Protein AF-A0AA37EWC3-F1 (afdb_monomer)

Sequence (151 aa):
MSLLEAINAGLHVTAIILLAGALYSEAFLFRRGMNEDDVKKLLLADATHAFSTVLIFITGALRLFIFHSTSQTYLDNPFFALKMLLFFVVVLLSLYPSSTFYRWRRALKQGKPSMISYRQHSSVIWLIRLELGVLLLIPMLVTLARAGFGN

Mean predicted aligned error: 4.8 Å

Foldseek 3Di:
DDPVLVVLVVQLVVLLVLLLVLLVQLLVLLDAPDALVSLVSNVVSLVSNVVSLVSNVVSVVCVDPPVPPDDPLLVQFVLSVVLVVLSVVLVVLSVLLNVVSVVQSVCVVVVHRDCCDPVNSVSSSVSSVVSSVSSVCSVVSVVCSVVVPRD

Secondary structure (DSSP, 8-state):
--HHHHHHHHHHHHHHHHHHHHHHHHHHH--TT--HHHHHHHHHHHHHHHHHHHHHHHHHHHIIIIIS---GGGTT-HHHHHHHHHHHHHHHHHHHHHHHHHHHHHHHHTT------HHHHHHHHHHHHHHHHHHHHHHHHHHHHHTTTT-

pLDDT: mean 89.49, std 9.72, range [52.25, 98.56]

Solvent-accessible surface area (backbone atoms only — not comparable to full-atom values): 8122 Å² total; per-residue (Å²): 135,54,73,69,51,52,51,41,52,50,50,29,53,52,19,52,53,44,26,52,52,16,46,53,44,34,61,68,56,68,60,85,89,64,54,74,67,51,48,52,53,34,52,50,22,49,50,42,28,54,52,17,51,52,45,32,52,54,36,48,49,44,38,54,74,66,69,43,81,62,60,71,71,56,74,68,22,54,34,49,49,48,40,52,52,50,53,52,49,39,59,59,58,48,51,56,49,50,55,48,54,54,54,48,54,54,35,50,77,67,74,41,83,78,81,75,47,70,68,58,54,53,48,43,50,51,49,48,51,49,42,53,53,51,60,65,45,40,62,56,33,52,50,42,40,72,72,56,52,66,116

Radius of gyration: 18.09 Å; Cα contacts (8 Å, |Δi|>4): 126; chains: 1; bounding box: 46×23×50 Å

Structure (mmCIF, N/CA/C/O backbone):
data_AF-A0AA37EWC3-F1
#
_entry.id   AF-A0AA37EWC3-F1
#
loop_
_atom_site.group_PDB
_atom_site.id
_atom_site.type_symbol
_atom_site.label_atom_id
_atom_site.label_alt_id
_atom_site.label_comp_id
_atom_site.label_asym_id
_atom_site.label_entity_id
_atom_site.label_seq_id
_atom_site.pdbx_PDB_ins_code
_atom_site.Cartn_x
_atom_site.Cartn_y
_atom_site.Cartn_z
_atom_site.occupancy
_atom_site.B_iso_or_equiv
_atom_site.auth_seq_id
_atom_site.auth_comp_id
_atom_site.auth_asym_id
_atom_site.auth_atom_id
_atom_site.pdbx_PDB_model_num
ATOM 1 N N . MET A 1 1 ? 24.305 0.708 -13.595 1.00 80.12 1 MET A N 1
ATOM 2 C CA . MET A 1 1 ? 23.327 1.100 -12.564 1.00 80.12 1 MET A CA 1
ATOM 3 C C . MET A 1 1 ? 23.847 2.328 -11.836 1.00 80.12 1 MET A C 1
ATOM 5 O O . MET A 1 1 ? 24.970 2.279 -11.345 1.00 80.12 1 MET A O 1
ATOM 9 N N . SER A 1 2 ? 23.090 3.426 -11.820 1.00 92.69 2 SER A N 1
ATOM 10 C CA . SER A 1 2 ? 23.475 4.650 -11.086 1.00 92.69 2 SER A CA 1
ATOM 11 C C . SER A 1 2 ? 23.133 4.552 -9.588 1.00 92.69 2 SER A C 1
ATOM 13 O O . SER A 1 2 ? 22.326 3.710 -9.193 1.00 92.69 2 SER A O 1
ATOM 15 N N . LEU A 1 3 ? 23.699 5.426 -8.742 1.00 95.12 3 LEU A N 1
ATOM 16 C CA . LEU A 1 3 ? 23.350 5.484 -7.310 1.00 95.12 3 LEU A CA 1
ATOM 17 C C . LEU A 1 3 ? 21.846 5.739 -7.099 1.00 95.12 3 LEU A C 1
ATOM 19 O O . LEU A 1 3 ? 21.213 5.071 -6.285 1.00 95.12 3 LEU A O 1
ATOM 23 N N . LEU A 1 4 ? 21.265 6.669 -7.862 1.00 94.69 4 LEU A N 1
ATOM 24 C CA . LEU A 1 4 ? 19.837 7.001 -7.792 1.00 94.69 4 LEU A CA 1
ATOM 25 C C . LEU A 1 4 ? 18.950 5.816 -8.189 1.00 94.69 4 LEU A C 1
ATOM 27 O O . LEU A 1 4 ? 17.937 5.553 -7.544 1.00 94.69 4 LEU A O 1
ATOM 31 N N . GLU A 1 5 ? 19.359 5.072 -9.214 1.00 93.38 5 GLU A N 1
ATOM 32 C CA . GLU A 1 5 ? 18.667 3.861 -9.651 1.00 93.38 5 GLU A CA 1
ATOM 33 C C . GLU A 1 5 ? 18.703 2.772 -8.570 1.00 93.38 5 GLU A C 1
ATOM 35 O O . GLU A 1 5 ? 17.674 2.153 -8.295 1.00 93.38 5 GLU A O 1
ATOM 40 N N . ALA A 1 6 ? 19.850 2.582 -7.908 1.00 95.00 6 ALA A N 1
ATOM 41 C CA . ALA A 1 6 ? 19.999 1.629 -6.810 1.00 95.00 6 ALA A CA 1
ATOM 42 C C . ALA A 1 6 ? 19.134 2.007 -5.593 1.00 95.00 6 ALA A C 1
ATOM 44 O O . ALA A 1 6 ? 18.434 1.152 -5.046 1.00 95.00 6 ALA A O 1
ATOM 45 N N . ILE A 1 7 ? 19.121 3.290 -5.206 1.00 96.50 7 ILE A N 1
ATOM 46 C CA . ILE A 1 7 ? 18.282 3.806 -4.110 1.00 96.50 7 ILE A CA 1
ATOM 47 C C . ILE A 1 7 ? 16.801 3.606 -4.431 1.00 96.50 7 ILE A C 1
ATOM 49 O O . ILE A 1 7 ? 16.063 3.043 -3.622 1.00 96.50 7 ILE A O 1
ATOM 53 N N . ASN A 1 8 ? 16.361 4.013 -5.624 1.00 96.38 8 ASN A N 1
ATOM 54 C CA . ASN A 1 8 ? 14.985 3.809 -6.064 1.00 96.38 8 ASN A CA 1
ATOM 55 C C . ASN A 1 8 ? 14.621 2.319 -6.085 1.00 96.38 8 ASN A C 1
ATOM 57 O O . ASN A 1 8 ? 13.506 1.934 -5.723 1.00 96.38 8 ASN A O 1
ATOM 61 N N . ALA A 1 9 ? 15.572 1.466 -6.477 1.00 94.19 9 ALA A N 1
ATOM 62 C CA . ALA A 1 9 ? 15.339 0.042 -6.500 1.00 94.19 9 ALA A CA 1
ATOM 63 C C . ALA A 1 9 ? 15.115 -0.539 -5.097 1.00 94.19 9 ALA A C 1
ATOM 65 O O . ALA A 1 9 ? 14.152 -1.290 -4.906 1.00 94.19 9 ALA A O 1
ATOM 66 N N . GLY A 1 10 ? 15.953 -0.140 -4.137 1.00 96.94 10 GLY A N 1
ATOM 67 C CA . GLY A 1 10 ? 15.813 -0.491 -2.725 1.00 96.94 10 GLY A CA 1
ATOM 68 C C . GLY A 1 10 ? 14.503 0.019 -2.130 1.00 96.94 10 GLY A C 1
ATOM 69 O O . GLY A 1 10 ? 13.760 -0.766 -1.549 1.00 96.94 10 GLY A O 1
ATOM 70 N N . LEU A 1 11 ? 14.159 1.293 -2.353 1.00 97.69 11 LEU A N 1
ATOM 71 C CA . LEU A 1 11 ? 12.906 1.885 -1.868 1.00 97.69 11 LEU A CA 1
ATOM 72 C C . LEU A 1 11 ? 11.671 1.137 -2.373 1.00 97.69 11 LEU A C 1
ATOM 74 O O . LEU A 1 11 ? 10.763 0.879 -1.590 1.00 97.69 11 LEU A O 1
ATOM 78 N N . HIS A 1 12 ? 11.648 0.745 -3.648 1.00 96.44 12 HIS A N 1
ATOM 79 C CA . HIS A 1 12 ? 10.529 -0.012 -4.209 1.00 96.44 12 HIS A CA 1
ATOM 80 C C . HIS A 1 12 ? 10.342 -1.367 -3.508 1.00 96.44 12 HIS A C 1
ATOM 82 O O . HIS A 1 12 ? 9.225 -1.734 -3.158 1.00 96.44 12 HIS A O 1
ATOM 88 N N . VAL A 1 13 ? 11.434 -2.106 -3.272 1.00 96.12 13 VAL A N 1
ATOM 89 C CA . VAL A 1 13 ? 11.379 -3.409 -2.585 1.00 96.12 13 VAL A CA 1
ATOM 90 C C . VAL A 1 13 ? 10.976 -3.234 -1.122 1.00 96.12 13 VAL A C 1
ATOM 92 O O . VAL A 1 13 ? 10.097 -3.947 -0.643 1.00 96.12 13 VAL A O 1
ATOM 95 N N . THR A 1 14 ? 11.550 -2.249 -0.429 1.00 98.06 14 THR A N 1
ATOM 96 C CA . THR A 1 14 ? 11.167 -1.908 0.947 1.00 98.06 14 THR A CA 1
ATOM 97 C C . THR A 1 14 ? 9.686 -1.552 1.037 1.00 98.06 14 THR A C 1
ATOM 99 O O . THR A 1 14 ? 9.005 -2.020 1.943 1.00 98.06 14 THR A O 1
ATOM 102 N N . ALA A 1 15 ? 9.157 -0.789 0.077 1.00 98.06 15 ALA A N 1
ATOM 103 C CA . ALA A 1 15 ? 7.744 -0.433 0.028 1.00 98.06 15 ALA A CA 1
ATOM 104 C C . ALA A 1 15 ? 6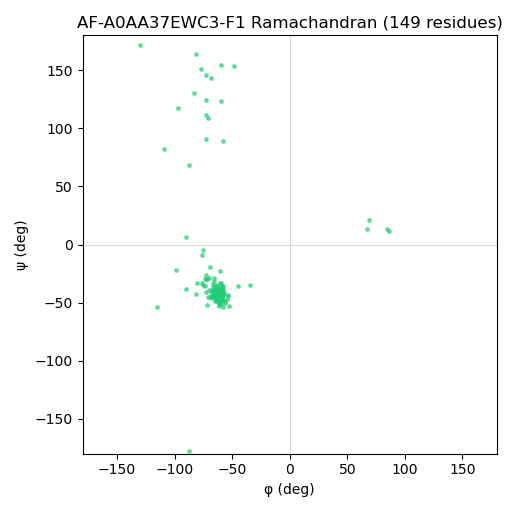.839 -1.662 -0.157 1.00 98.06 15 ALA A C 1
ATOM 106 O O . ALA A 1 15 ? 5.813 -1.761 0.504 1.00 98.06 15 ALA A O 1
ATOM 107 N N . ILE A 1 16 ? 7.233 -2.635 -0.985 1.00 96.62 16 ILE A N 1
ATOM 108 C CA . ILE A 1 16 ? 6.500 -3.906 -1.134 1.00 96.62 16 ILE A CA 1
ATOM 109 C C . ILE A 1 16 ? 6.482 -4.693 0.185 1.00 96.62 16 ILE A C 1
ATOM 111 O O . ILE A 1 16 ? 5.437 -5.209 0.579 1.00 96.62 16 ILE A O 1
ATOM 115 N N . ILE A 1 17 ? 7.617 -4.766 0.888 1.00 97.62 17 ILE A N 1
ATOM 116 C CA . ILE A 1 17 ? 7.714 -5.459 2.183 1.00 97.62 17 ILE A CA 1
ATOM 117 C C . ILE A 1 17 ? 6.854 -4.753 3.240 1.00 97.62 17 ILE A C 1
ATOM 119 O O . ILE A 1 17 ? 6.119 -5.415 3.974 1.00 97.62 17 ILE A O 1
ATOM 123 N N . LEU A 1 18 ? 6.908 -3.418 3.294 1.00 98.00 18 LEU A N 1
ATOM 124 C CA . LEU A 1 18 ? 6.075 -2.612 4.189 1.00 98.00 18 LEU A CA 1
ATOM 125 C C . LEU A 1 18 ? 4.585 -2.802 3.892 1.00 98.00 18 LEU A C 1
ATOM 127 O O . LEU A 1 18 ? 3.808 -2.982 4.826 1.00 98.00 18 LEU A O 1
ATOM 131 N N . LEU A 1 19 ? 4.199 -2.833 2.612 1.00 97.88 19 LEU A N 1
ATOM 132 C CA . LEU A 1 19 ? 2.823 -3.086 2.191 1.00 97.88 19 LEU A CA 1
ATOM 133 C C . LEU A 1 19 ? 2.336 -4.456 2.674 1.00 97.88 19 LEU A C 1
ATOM 135 O O . LEU A 1 19 ? 1.277 -4.551 3.290 1.00 97.88 19 LEU A O 1
ATOM 139 N N . ALA A 1 20 ? 3.128 -5.508 2.450 1.00 96.94 20 ALA A N 1
ATOM 140 C CA . ALA A 1 20 ? 2.797 -6.852 2.913 1.00 96.94 20 ALA A CA 1
ATOM 141 C C . ALA A 1 20 ? 2.655 -6.898 4.444 1.00 96.94 20 ALA A C 1
ATOM 143 O O . ALA A 1 20 ? 1.669 -7.427 4.958 1.00 96.94 20 ALA A O 1
ATOM 144 N N . GLY A 1 21 ? 3.602 -6.306 5.179 1.00 97.75 21 GLY A N 1
ATOM 145 C CA . GLY A 1 21 ? 3.553 -6.228 6.641 1.00 97.75 21 GLY A CA 1
ATOM 146 C C . GLY A 1 21 ? 2.328 -5.469 7.162 1.00 97.75 21 GLY A C 1
ATOM 147 O O . GLY A 1 21 ? 1.716 -5.894 8.145 1.00 97.75 21 GLY A O 1
ATOM 148 N N . ALA A 1 22 ? 1.933 -4.389 6.485 1.00 98.06 22 ALA A N 1
ATOM 149 C CA . ALA A 1 22 ? 0.733 -3.626 6.808 1.00 98.06 22 ALA A CA 1
ATOM 150 C C . ALA A 1 22 ? -0.542 -4.456 6.596 1.00 98.06 22 ALA A C 1
ATOM 152 O O . ALA A 1 22 ? -1.329 -4.583 7.531 1.00 98.06 22 ALA A O 1
ATOM 153 N N . LEU A 1 23 ? -0.689 -5.123 5.444 1.00 97.12 23 LEU A N 1
ATOM 154 C CA . LEU A 1 23 ? -1.833 -6.003 5.157 1.00 97.12 23 LEU A CA 1
ATOM 155 C C . LEU A 1 23 ? -1.961 -7.145 6.173 1.00 97.12 23 LEU A C 1
ATOM 157 O O . LEU A 1 23 ? -3.049 -7.422 6.681 1.00 97.12 23 LEU A O 1
ATOM 161 N N . TYR A 1 24 ? -0.848 -7.799 6.522 1.00 96.69 24 TYR A N 1
ATOM 162 C CA . TYR A 1 24 ? -0.854 -8.824 7.570 1.00 96.69 24 TYR A CA 1
ATOM 163 C C . TYR A 1 24 ? -1.250 -8.248 8.933 1.00 96.69 24 TYR A C 1
ATOM 165 O O . TYR A 1 24 ? -2.015 -8.876 9.671 1.00 96.69 24 TYR A O 1
ATOM 173 N N . SER A 1 25 ? -0.764 -7.049 9.260 1.00 97.19 25 SER A N 1
ATOM 174 C CA . SER A 1 25 ? -1.119 -6.358 10.501 1.00 97.19 25 SER A CA 1
ATOM 175 C C . SER A 1 25 ? -2.606 -6.015 10.541 1.00 97.19 25 SER A C 1
ATOM 177 O O . SER A 1 25 ? -3.246 -6.250 11.561 1.00 97.19 25 SER A O 1
ATOM 179 N N . GLU A 1 26 ? -3.191 -5.533 9.445 1.00 96.75 26 GLU A N 1
ATOM 180 C CA . GLU A 1 26 ? -4.630 -5.274 9.343 1.00 96.75 26 GLU A CA 1
ATOM 181 C C . GLU A 1 26 ? -5.452 -6.552 9.513 1.00 96.75 26 GLU A C 1
ATOM 183 O O . GLU A 1 26 ? -6.382 -6.574 10.322 1.00 96.75 26 GLU A O 1
ATOM 188 N N . ALA A 1 27 ? -5.079 -7.636 8.826 1.00 94.75 27 ALA A N 1
ATOM 189 C CA . ALA A 1 27 ? -5.760 -8.927 8.937 1.00 94.75 27 ALA A CA 1
ATOM 190 C C . ALA A 1 27 ? -5.748 -9.477 10.373 1.00 94.75 27 ALA A C 1
ATOM 192 O O . ALA A 1 27 ? -6.719 -10.100 10.807 1.00 94.75 27 ALA A O 1
ATOM 193 N N . PHE A 1 28 ? -4.655 -9.253 11.108 1.00 93.88 28 PHE A N 1
ATOM 194 C CA . PHE A 1 28 ? -4.497 -9.710 12.488 1.00 93.88 28 PHE A CA 1
ATOM 195 C C . PHE A 1 28 ? -5.186 -8.789 13.504 1.00 93.88 28 PHE A C 1
ATOM 197 O O . PHE A 1 28 ? -5.824 -9.250 14.456 1.00 93.88 28 PHE A O 1
ATOM 204 N N . LEU A 1 29 ? -5.060 -7.474 13.324 1.00 93.56 29 LEU A N 1
ATOM 205 C CA . LEU A 1 29 ? -5.602 -6.482 14.248 1.00 93.56 29 LEU A CA 1
ATOM 206 C C . LEU A 1 29 ? -7.116 -6.349 14.109 1.00 93.56 29 LEU A C 1
ATOM 208 O O . LEU A 1 29 ? -7.788 -6.160 15.122 1.00 93.56 29 LEU A O 1
ATOM 212 N N . PHE A 1 30 ? -7.662 -6.479 12.897 1.00 92.44 30 PHE A N 1
ATOM 213 C CA . PHE A 1 30 ? -9.085 -6.295 12.638 1.00 92.44 30 PHE A CA 1
ATOM 214 C C . PHE A 1 30 ? -9.934 -7.453 13.186 1.00 92.44 30 PHE A C 1
ATOM 216 O O . PHE A 1 30 ? -10.247 -8.442 12.516 1.00 92.44 30 PHE A O 1
ATOM 223 N N . ARG A 1 31 ? -10.374 -7.298 14.435 1.00 87.75 31 ARG A N 1
ATOM 224 C CA . ARG A 1 31 ? -11.221 -8.259 15.152 1.00 87.75 31 ARG A CA 1
ATOM 225 C C . ARG A 1 31 ? -12.439 -7.593 15.786 1.00 87.75 31 ARG A C 1
ATOM 227 O O . ARG A 1 31 ? -12.597 -6.378 15.790 1.00 87.75 31 ARG A O 1
ATOM 234 N N . ARG A 1 32 ? -13.351 -8.400 16.317 1.00 81.69 32 ARG A N 1
ATOM 235 C CA . ARG A 1 32 ? -14.487 -7.889 17.097 1.00 81.69 32 ARG A CA 1
ATOM 236 C C . ARG A 1 32 ? -14.033 -7.503 18.502 1.00 81.69 32 ARG A C 1
ATOM 238 O O . ARG A 1 32 ? -13.111 -8.111 19.032 1.00 81.69 32 ARG A O 1
ATOM 245 N N . GLY A 1 33 ? -14.711 -6.524 19.100 1.00 82.06 33 GLY A N 1
ATOM 246 C CA . GLY A 1 33 ? -14.475 -6.127 20.491 1.00 82.06 33 GLY A CA 1
ATOM 247 C C . GLY A 1 33 ? -13.126 -5.453 20.747 1.00 82.06 33 GLY A C 1
ATOM 248 O O . GLY A 1 33 ? -12.664 -5.469 21.881 1.00 82.06 33 GLY A O 1
ATOM 249 N N . MET A 1 34 ? -12.478 -4.891 19.720 1.00 85.88 34 MET A N 1
ATOM 250 C CA . MET A 1 34 ? -11.222 -4.173 19.935 1.00 85.88 34 MET A CA 1
ATOM 251 C C . MET A 1 34 ? -11.453 -2.827 20.636 1.00 85.88 34 MET A C 1
ATOM 253 O O . MET A 1 34 ? -12.486 -2.173 20.458 1.00 85.88 34 MET A O 1
ATOM 257 N N . ASN A 1 35 ? -10.486 -2.454 21.469 1.00 86.81 35 ASN A N 1
ATOM 258 C CA . ASN A 1 35 ? -10.511 -1.227 22.261 1.00 86.81 35 ASN A CA 1
ATOM 259 C C . ASN A 1 35 ? -9.920 -0.042 21.473 1.00 86.81 35 ASN A C 1
ATOM 261 O O . ASN A 1 35 ? -9.544 -0.172 20.309 1.00 86.81 35 ASN A O 1
ATOM 265 N N . GLU A 1 36 ? -9.829 1.137 22.092 1.00 86.81 36 GLU A N 1
ATOM 266 C CA . GLU A 1 36 ? -9.297 2.326 21.415 1.00 86.81 36 GLU A CA 1
ATOM 267 C C . GLU A 1 36 ? -7.843 2.153 20.938 1.00 86.81 36 GLU A C 1
ATOM 26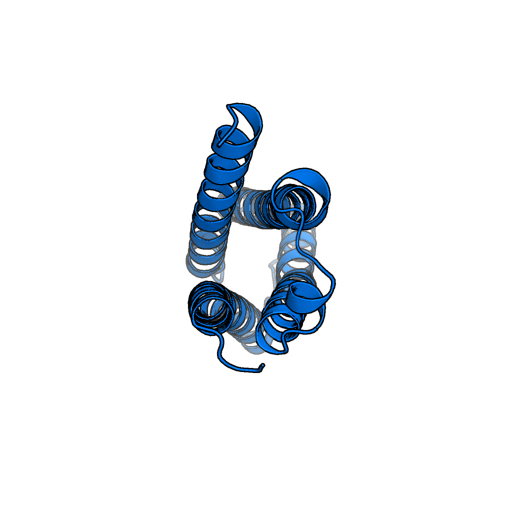9 O O . GLU A 1 36 ? -7.479 2.629 19.861 1.00 86.81 36 GLU A O 1
ATOM 274 N N . ASP A 1 37 ? -7.012 1.448 21.703 1.00 90.81 37 ASP A N 1
ATOM 275 C CA . ASP A 1 37 ? -5.601 1.254 21.368 1.00 90.81 37 ASP A CA 1
ATOM 276 C C . ASP A 1 37 ? -5.407 0.263 20.220 1.00 90.81 37 ASP A C 1
ATOM 278 O O . ASP A 1 37 ? -4.554 0.474 19.354 1.00 90.81 37 ASP A O 1
ATOM 282 N N . ASP A 1 38 ? -6.242 -0.771 20.147 1.00 91.00 38 ASP A N 1
ATOM 283 C CA . ASP A 1 38 ? -6.314 -1.668 18.997 1.00 91.00 38 ASP A CA 1
ATOM 284 C C . ASP A 1 38 ? -6.685 -0.902 17.715 1.00 91.00 38 ASP A C 1
ATOM 286 O O . ASP A 1 38 ? -6.079 -1.119 16.666 1.00 91.00 38 ASP A O 1
ATOM 290 N N . VAL A 1 39 ? -7.621 0.053 17.799 1.00 91.12 39 VAL A N 1
ATOM 291 C CA . VAL A 1 39 ? -8.014 0.904 16.657 1.00 91.12 39 VAL A CA 1
ATOM 292 C C . VAL A 1 39 ? -6.860 1.780 16.201 1.00 91.12 39 VAL A C 1
ATOM 294 O O . VAL A 1 39 ? -6.648 1.942 15.002 1.00 91.12 39 VAL A O 1
ATOM 297 N N . LYS A 1 40 ? -6.115 2.372 17.143 1.00 92.75 40 LYS A N 1
ATOM 298 C CA . LYS A 1 40 ? -4.947 3.203 16.818 1.00 92.75 40 LYS A CA 1
ATOM 299 C C . LYS A 1 40 ? -3.901 2.386 16.063 1.00 92.75 40 LYS A C 1
ATOM 301 O O . LYS A 1 40 ? -3.397 2.858 15.048 1.00 92.75 40 LYS A O 1
ATOM 306 N N . LYS A 1 41 ? -3.626 1.157 16.514 1.00 95.94 41 LYS A N 1
ATOM 307 C CA . LYS A 1 41 ? -2.708 0.231 15.831 1.00 95.94 41 LYS A CA 1
ATOM 308 C C . LYS A 1 41 ? -3.220 -0.152 14.444 1.00 95.94 41 LYS A C 1
ATOM 310 O O . LYS A 1 41 ? -2.448 -0.133 13.493 1.00 95.94 41 LYS A O 1
ATOM 315 N N . LEU A 1 42 ? -4.516 -0.438 14.318 1.00 96.06 42 LEU A N 1
ATOM 316 C CA . LEU A 1 42 ? -5.138 -0.769 13.036 1.00 96.06 42 LEU A CA 1
ATOM 317 C C . LEU A 1 42 ? -5.044 0.393 12.036 1.00 96.06 42 LEU A C 1
ATOM 319 O O . LEU A 1 42 ? -4.686 0.180 10.887 1.00 96.06 42 LEU A O 1
ATOM 323 N N . LEU A 1 43 ? -5.300 1.627 12.475 1.00 96.19 43 LEU A N 1
ATOM 324 C CA . LEU A 1 43 ? -5.172 2.814 11.622 1.00 96.19 43 LEU A CA 1
ATOM 325 C C . LEU A 1 43 ? -3.720 3.146 11.273 1.00 96.19 43 LEU A C 1
ATOM 327 O O . LEU A 1 43 ? -3.465 3.729 10.226 1.00 96.19 43 LEU A O 1
ATOM 331 N N . LEU A 1 44 ? -2.767 2.803 12.141 1.00 97.88 44 LEU A N 1
ATOM 332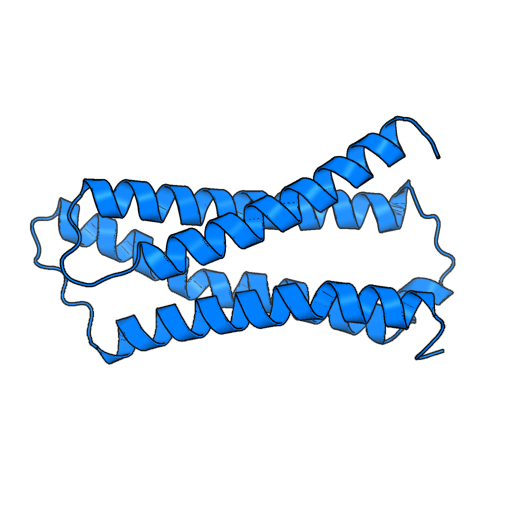 C CA . LEU A 1 44 ? -1.348 2.920 11.815 1.00 97.88 44 LEU A CA 1
ATOM 333 C C . LEU A 1 44 ? -0.948 1.908 10.733 1.00 97.88 44 LEU A C 1
ATOM 335 O O . LEU A 1 44 ? -0.197 2.264 9.825 1.00 97.88 44 LEU A O 1
ATOM 339 N N . ALA A 1 45 ? -1.465 0.677 10.809 1.00 98.00 45 ALA A N 1
ATOM 340 C CA . ALA A 1 45 ? -1.283 -0.319 9.758 1.00 98.00 45 ALA A CA 1
ATOM 341 C C . ALA A 1 45 ? -1.892 0.173 8.431 1.00 98.00 45 ALA A C 1
ATOM 343 O O . ALA A 1 45 ? -1.165 0.243 7.447 1.00 98.00 45 ALA A O 1
ATOM 344 N N . ASP A 1 46 ? -3.133 0.667 8.449 1.00 97.81 46 ASP A N 1
ATOM 345 C CA . ASP A 1 46 ? -3.828 1.251 7.284 1.00 97.81 46 ASP A CA 1
ATOM 346 C C . ASP A 1 46 ? -3.075 2.447 6.670 1.00 97.81 46 ASP A C 1
ATOM 348 O O . ASP A 1 46 ? -2.888 2.542 5.455 1.00 97.81 46 ASP A O 1
ATOM 352 N N . ALA A 1 47 ? -2.536 3.338 7.506 1.00 98.12 47 ALA A N 1
ATOM 353 C CA . ALA A 1 47 ? -1.697 4.440 7.040 1.00 98.12 47 ALA A CA 1
ATOM 354 C C . ALA A 1 47 ? -0.383 3.942 6.414 1.00 98.12 47 ALA A C 1
ATOM 356 O O . ALA A 1 47 ? 0.068 4.487 5.404 1.00 98.12 47 ALA A O 1
ATOM 357 N N . THR A 1 48 ? 0.221 2.895 6.983 1.00 98.50 48 THR A N 1
ATOM 358 C CA . THR A 1 48 ? 1.437 2.269 6.441 1.00 98.50 48 THR A CA 1
ATOM 359 C C . THR A 1 48 ? 1.148 1.581 5.109 1.00 98.50 48 THR A C 1
ATOM 361 O O . THR A 1 48 ? 1.947 1.709 4.180 1.00 98.50 48 THR A O 1
ATOM 364 N N . HIS A 1 49 ? -0.004 0.920 4.977 1.00 98.00 49 HIS A N 1
ATOM 365 C CA . HIS A 1 49 ? -0.492 0.339 3.729 1.00 98.00 49 HIS A CA 1
ATOM 366 C C . HIS A 1 49 ? -0.626 1.413 2.640 1.00 98.00 49 HIS A C 1
ATOM 368 O O . HIS A 1 49 ? -0.015 1.304 1.570 1.00 98.00 49 HIS A O 1
ATOM 374 N N . ALA A 1 50 ? -1.354 2.497 2.928 1.00 97.88 50 ALA A N 1
ATOM 375 C CA . ALA A 1 50 ? -1.564 3.597 1.989 1.00 97.88 50 ALA A CA 1
ATOM 376 C C . ALA A 1 50 ? -0.240 4.264 1.576 1.00 97.88 50 ALA A C 1
ATOM 378 O O . ALA A 1 50 ? 0.018 4.462 0.387 1.00 97.88 50 ALA A O 1
ATOM 379 N N . PHE A 1 51 ? 0.635 4.551 2.544 1.00 98.56 51 PHE A N 1
ATOM 380 C CA . PHE A 1 51 ? 1.959 5.118 2.287 1.00 98.56 51 PHE A CA 1
ATOM 381 C C . PHE A 1 51 ? 2.813 4.206 1.398 1.00 98.56 51 PHE A C 1
ATOM 383 O O . PHE A 1 51 ? 3.393 4.661 0.411 1.00 98.56 51 PHE A O 1
ATOM 390 N N . SER A 1 52 ? 2.851 2.911 1.711 1.00 98.31 52 SER A N 1
ATOM 391 C CA . SER A 1 52 ? 3.619 1.922 0.950 1.00 98.31 52 SER A CA 1
ATOM 392 C C . SER A 1 52 ? 3.110 1.802 -0.482 1.00 98.31 52 SER A C 1
ATOM 394 O O . SER A 1 52 ? 3.904 1.779 -1.418 1.00 98.31 52 SER A O 1
ATOM 396 N N . THR A 1 53 ? 1.791 1.815 -0.668 1.00 97.94 53 THR A N 1
ATOM 397 C CA . THR A 1 53 ? 1.147 1.787 -1.986 1.00 97.94 53 THR A CA 1
ATOM 398 C C . THR A 1 53 ? 1.560 2.986 -2.842 1.00 97.94 53 THR A C 1
ATOM 400 O O . THR A 1 53 ? 1.974 2.820 -3.992 1.00 97.94 53 THR A O 1
ATOM 403 N N . VAL A 1 54 ? 1.532 4.196 -2.275 1.00 98.31 54 VAL A N 1
ATOM 404 C CA . VAL A 1 54 ? 1.997 5.414 -2.964 1.00 98.31 54 VAL A CA 1
ATOM 405 C C . VAL A 1 54 ? 3.485 5.319 -3.304 1.00 98.31 54 VAL A C 1
ATOM 407 O O . VAL A 1 54 ? 3.888 5.646 -4.422 1.00 98.31 54 VAL A O 1
ATOM 410 N N . LEU A 1 55 ? 4.307 4.826 -2.376 1.00 98.25 55 LEU A N 1
ATOM 411 C CA . LEU A 1 55 ? 5.743 4.683 -2.593 1.00 98.25 55 LEU A CA 1
ATOM 412 C C . LEU A 1 55 ? 6.056 3.671 -3.709 1.00 98.25 55 LEU A C 1
ATOM 414 O O . LEU A 1 55 ? 6.914 3.947 -4.550 1.00 98.25 55 LEU A O 1
ATOM 418 N N . ILE A 1 56 ? 5.333 2.547 -3.778 1.00 97.62 56 ILE A N 1
ATOM 419 C CA . ILE A 1 56 ? 5.427 1.563 -4.874 1.00 97.62 56 ILE A CA 1
ATOM 420 C C . ILE A 1 56 ? 5.080 2.218 -6.210 1.00 97.62 56 ILE A C 1
ATOM 422 O O . ILE A 1 56 ? 5.828 2.047 -7.175 1.00 97.62 56 ILE A O 1
ATOM 426 N N . PHE A 1 57 ? 3.990 2.990 -6.267 1.00 96.88 57 PHE A N 1
ATOM 427 C CA . PHE A 1 57 ? 3.563 3.670 -7.489 1.00 96.88 57 PHE A CA 1
ATOM 428 C C . PHE A 1 57 ? 4.622 4.659 -7.989 1.00 96.88 57 PHE A C 1
ATOM 430 O O . PHE A 1 57 ? 5.048 4.572 -9.140 1.00 96.88 57 PHE A O 1
ATOM 437 N N . ILE A 1 58 ? 5.104 5.547 -7.113 1.00 97.62 58 ILE A N 1
ATOM 438 C CA . ILE A 1 58 ? 6.110 6.561 -7.465 1.00 97.62 58 ILE A CA 1
ATOM 439 C C . ILE A 1 58 ? 7.407 5.889 -7.918 1.00 97.62 58 ILE A C 1
ATOM 441 O O . ILE A 1 58 ? 7.904 6.165 -9.008 1.00 97.62 58 ILE A O 1
ATOM 445 N N . THR A 1 59 ? 7.949 4.972 -7.117 1.00 96.69 59 THR A N 1
ATOM 446 C CA . THR A 1 59 ? 9.217 4.301 -7.449 1.00 96.69 59 THR A CA 1
ATOM 447 C C . THR A 1 59 ? 9.096 3.414 -8.692 1.00 96.69 59 THR A C 1
ATOM 449 O O . THR A 1 59 ? 10.051 3.298 -9.463 1.00 96.69 59 THR A O 1
ATOM 452 N N . GLY A 1 60 ? 7.921 2.825 -8.939 1.00 92.81 60 GLY A N 1
ATOM 453 C CA . GLY A 1 60 ? 7.598 2.090 -10.163 1.00 92.81 60 GLY A CA 1
ATOM 454 C C . GLY A 1 60 ? 7.550 2.992 -11.399 1.00 92.8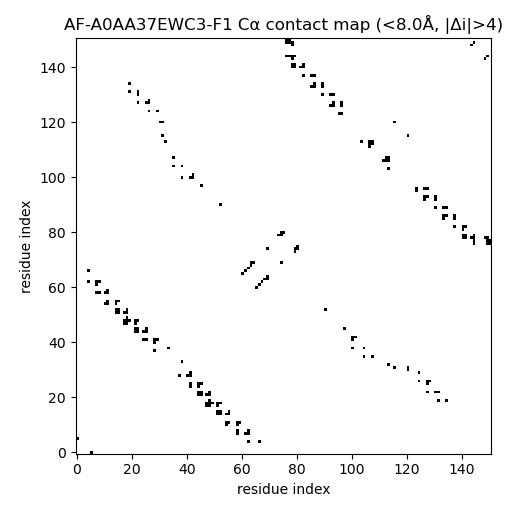1 60 GLY A C 1
ATOM 455 O O . GLY A 1 60 ? 8.152 2.657 -12.418 1.00 92.81 60 GLY A O 1
ATOM 456 N N . ALA A 1 61 ? 6.921 4.164 -11.294 1.00 92.31 61 ALA A N 1
ATOM 457 C CA . ALA A 1 61 ? 6.898 5.164 -12.360 1.00 92.31 61 ALA A CA 1
ATOM 458 C C . ALA A 1 61 ? 8.309 5.688 -12.674 1.00 92.31 61 ALA A C 1
ATOM 460 O O . ALA A 1 61 ? 8.691 5.763 -13.840 1.00 92.31 61 ALA A O 1
ATOM 461 N N . LEU A 1 62 ? 9.129 5.960 -11.652 1.00 93.00 62 LEU A N 1
ATOM 462 C CA . LEU A 1 62 ? 10.532 6.348 -11.842 1.00 93.00 62 LEU A CA 1
ATOM 463 C C . LEU A 1 62 ? 11.334 5.255 -12.562 1.00 93.00 62 LEU A C 1
ATOM 465 O O . LEU A 1 62 ? 12.147 5.558 -13.437 1.00 93.00 62 LEU A O 1
ATOM 469 N N . ARG A 1 63 ? 11.098 3.972 -12.240 1.00 88.69 63 ARG A N 1
ATOM 470 C CA . ARG A 1 63 ? 11.720 2.862 -12.983 1.00 88.69 63 ARG A CA 1
ATOM 471 C C . ARG A 1 63 ? 11.321 2.898 -14.451 1.00 88.69 63 ARG A C 1
ATOM 473 O O . ARG A 1 63 ? 12.203 2.752 -15.280 1.00 88.69 63 ARG A O 1
ATOM 480 N N . LEU A 1 64 ? 10.042 3.102 -14.750 1.00 86.62 64 LEU A N 1
ATOM 481 C CA . LEU A 1 64 ? 9.509 3.053 -16.110 1.00 86.62 64 LEU A CA 1
ATOM 482 C C . LEU A 1 64 ? 9.948 4.237 -16.982 1.00 86.62 64 LEU A C 1
ATOM 484 O O . LEU A 1 64 ? 10.317 4.040 -18.131 1.00 86.62 64 LEU A O 1
ATOM 488 N N . PHE A 1 65 ? 9.896 5.458 -16.449 1.00 86.81 65 PHE A N 1
ATOM 489 C CA . PHE A 1 65 ? 10.082 6.670 -17.253 1.00 86.81 65 PHE A CA 1
ATOM 490 C C . PHE A 1 65 ? 11.490 7.263 -17.175 1.00 86.81 65 PHE A C 1
ATOM 492 O O . PHE A 1 65 ? 11.874 8.012 -18.067 1.00 86.81 65 PHE A O 1
ATOM 499 N N . ILE A 1 66 ? 12.254 6.963 -16.117 1.00 87.94 66 ILE A N 1
ATOM 500 C CA . ILE A 1 66 ? 13.563 7.592 -15.879 1.00 87.94 66 ILE A CA 1
ATOM 501 C C . ILE A 1 66 ? 14.699 6.575 -15.960 1.00 87.94 66 ILE A C 1
ATOM 503 O O . ILE A 1 66 ? 15.665 6.791 -16.684 1.00 87.94 66 ILE A O 1
ATOM 507 N N . PHE A 1 67 ? 14.617 5.476 -15.204 1.00 84.25 67 PHE A N 1
ATOM 508 C CA . PHE A 1 67 ? 15.770 4.582 -15.038 1.00 84.25 67 PHE A CA 1
ATOM 509 C C . PHE A 1 67 ? 15.852 3.468 -16.077 1.00 84.25 67 PHE A C 1
ATOM 511 O O . PHE A 1 67 ? 16.940 3.115 -16.516 1.00 84.25 67 PHE A O 1
ATOM 518 N N . HIS A 1 68 ? 14.718 2.892 -16.458 1.00 74.12 68 HIS A N 1
ATOM 519 C CA . HIS A 1 68 ? 14.641 1.867 -17.488 1.00 74.12 68 HIS A CA 1
ATOM 520 C C . HIS A 1 68 ? 13.975 2.518 -18.689 1.00 74.12 68 HIS A C 1
ATOM 522 O O . HIS A 1 68 ? 12.767 2.385 -18.861 1.00 74.12 68 HIS A O 1
ATOM 528 N N . SER A 1 69 ? 14.764 3.242 -19.491 1.00 55.72 69 SER A N 1
ATOM 529 C CA . SER A 1 69 ? 14.335 3.718 -20.808 1.00 55.72 69 SER A CA 1
ATOM 530 C C . SER A 1 69 ? 13.950 2.495 -21.633 1.00 55.72 69 SER A C 1
ATOM 532 O O . SER A 1 69 ? 14.792 1.822 -22.225 1.00 55.72 69 SER A O 1
ATOM 534 N N . THR A 1 70 ? 12.687 2.107 -21.541 1.00 56.66 70 THR A N 1
ATOM 535 C CA . THR A 1 70 ? 12.161 0.952 -22.239 1.00 56.66 70 THR A CA 1
ATOM 536 C C . THR A 1 70 ? 11.504 1.492 -23.492 1.00 56.66 70 THR A C 1
ATOM 538 O O . THR A 1 70 ? 10.574 2.295 -23.428 1.00 56.66 70 THR A O 1
ATOM 541 N N . SER A 1 71 ? 12.047 1.080 -24.638 1.00 52.25 71 SER A N 1
ATOM 542 C CA . SER A 1 71 ? 11.416 1.222 -25.946 1.00 52.25 71 SER A CA 1
ATOM 543 C C . SER A 1 71 ? 9.962 0.740 -25.874 1.00 52.25 71 SER A C 1
ATOM 545 O O . SER A 1 71 ? 9.641 -0.110 -25.040 1.00 52.25 71 SER A O 1
ATOM 547 N N . GLN A 1 72 ? 9.094 1.264 -26.747 1.00 58.69 72 GLN A N 1
ATOM 548 C CA . GLN A 1 72 ? 7.653 0.951 -26.857 1.00 58.69 72 GLN A CA 1
ATOM 549 C C . GLN A 1 72 ? 7.275 -0.515 -26.541 1.00 58.69 72 GLN A C 1
ATOM 551 O O . GLN A 1 72 ? 6.301 -0.762 -25.839 1.00 58.69 72 GLN A O 1
ATOM 556 N N . THR A 1 73 ? 8.145 -1.463 -26.893 1.00 62.53 73 THR A N 1
ATOM 557 C CA . THR A 1 73 ? 8.081 -2.898 -26.587 1.00 62.53 73 THR A CA 1
ATOM 558 C C . THR A 1 73 ? 7.705 -3.283 -25.142 1.00 62.53 73 THR A C 1
ATOM 560 O O . THR A 1 73 ? 7.037 -4.294 -24.954 1.00 62.53 73 THR A O 1
ATOM 563 N N . TYR A 1 74 ? 8.119 -2.546 -24.099 1.00 68.00 74 TYR A N 1
ATOM 564 C CA . TYR A 1 74 ? 7.795 -2.940 -22.709 1.00 68.00 74 TYR A CA 1
ATOM 565 C C . TYR A 1 74 ? 6.377 -2.550 -22.279 1.00 68.00 74 TYR A C 1
ATOM 567 O O . TYR A 1 74 ? 5.762 -3.260 -21.483 1.00 68.00 74 TYR A O 1
ATOM 575 N N . LEU A 1 75 ? 5.868 -1.426 -22.793 1.00 76.50 75 LEU A N 1
ATOM 576 C CA . LEU A 1 75 ? 4.501 -0.970 -22.530 1.00 76.50 75 LEU A CA 1
ATOM 577 C C . LEU A 1 75 ? 3.474 -1.837 -23.264 1.00 76.50 75 LEU A C 1
ATOM 579 O O . LEU A 1 75 ? 2.381 -2.044 -22.741 1.00 76.50 75 LEU A O 1
ATOM 583 N N . ASP A 1 76 ? 3.861 -2.389 -24.414 1.00 81.56 76 ASP A N 1
ATOM 584 C CA . ASP A 1 76 ? 3.025 -3.280 -25.221 1.00 81.56 76 ASP A CA 1
ATOM 585 C C . ASP A 1 76 ? 2.924 -4.706 -24.641 1.00 81.56 76 ASP A C 1
ATOM 587 O O . ASP A 1 76 ? 2.098 -5.503 -25.083 1.00 81.56 76 ASP A O 1
ATOM 591 N N . ASN A 1 77 ? 3.721 -5.046 -23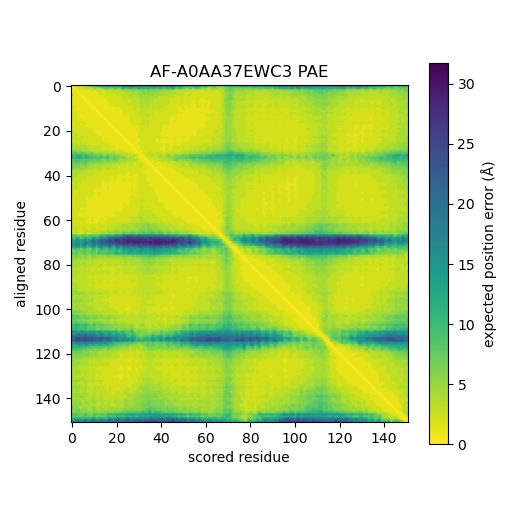.619 1.00 85.12 77 ASN A N 1
ATOM 592 C CA . ASN A 1 77 ? 3.696 -6.381 -23.030 1.00 85.12 77 ASN A CA 1
ATOM 593 C C . ASN A 1 77 ? 2.415 -6.602 -22.178 1.00 85.12 77 ASN A C 1
ATOM 595 O O . ASN A 1 77 ? 2.173 -5.882 -21.201 1.00 85.12 77 ASN A O 1
ATOM 599 N N . PRO A 1 78 ? 1.612 -7.648 -22.445 1.00 89.12 78 PRO A N 1
ATOM 600 C CA . PRO A 1 78 ? 0.348 -7.893 -21.752 1.00 89.12 78 PRO A CA 1
ATOM 601 C C . PRO A 1 78 ? 0.534 -8.218 -20.265 1.00 89.12 78 PRO A C 1
ATOM 603 O O . PRO A 1 78 ? -0.328 -7.884 -19.453 1.00 89.12 78 PRO A O 1
ATOM 606 N N . PHE A 1 79 ? 1.666 -8.805 -19.860 1.00 89.69 79 PHE A N 1
ATOM 607 C CA . PHE A 1 79 ? 1.972 -9.033 -18.444 1.00 89.69 79 PHE A CA 1
ATOM 608 C C . PHE A 1 79 ? 2.350 -7.733 -17.723 1.00 89.69 79 PHE A C 1
ATOM 610 O O . PHE A 1 79 ? 2.054 -7.590 -16.532 1.00 89.69 79 PHE A O 1
ATOM 617 N N . PHE A 1 80 ? 2.942 -6.759 -18.429 1.00 87.00 80 PHE A N 1
ATOM 618 C CA . PHE A 1 80 ? 3.113 -5.403 -17.906 1.00 87.00 80 PHE A CA 1
ATOM 619 C C . PHE A 1 80 ? 1.755 -4.722 -17.679 1.00 87.00 80 PHE A C 1
ATOM 621 O O . PHE A 1 80 ? 1.512 -4.186 -16.594 1.00 87.00 80 PHE A O 1
ATOM 628 N N . ALA A 1 81 ? 0.848 -4.788 -18.654 1.00 89.19 81 ALA A N 1
ATOM 629 C CA . ALA A 1 81 ? -0.500 -4.242 -18.502 1.00 89.19 81 ALA A CA 1
ATOM 630 C C . ALA A 1 81 ? -1.266 -4.928 -17.355 1.00 89.19 81 ALA A C 1
ATOM 632 O O . ALA A 1 81 ? -1.871 -4.257 -16.515 1.00 89.19 81 ALA A O 1
ATOM 633 N N . LEU A 1 82 ? -1.171 -6.258 -17.254 1.00 93.12 82 LEU A N 1
ATOM 634 C CA . LEU A 1 82 ? -1.842 -7.037 -16.215 1.00 93.12 82 LEU A CA 1
ATOM 635 C C . LEU A 1 82 ? -1.333 -6.703 -14.808 1.00 93.12 82 LEU A C 1
ATOM 637 O O . LEU A 1 82 ? -2.149 -6.501 -13.910 1.00 93.12 82 LEU A O 1
ATOM 641 N N . LYS A 1 83 ? -0.013 -6.587 -14.587 1.00 91.62 83 LYS A N 1
ATOM 642 C CA . LYS A 1 83 ? 0.495 -6.202 -13.254 1.00 91.62 83 LYS A CA 1
ATOM 643 C C . LYS A 1 83 ? 0.035 -4.796 -12.855 1.00 91.62 83 LYS A C 1
ATOM 645 O O . LYS A 1 83 ? -0.230 -4.564 -11.679 1.00 91.62 83 LYS A O 1
ATOM 650 N N . MET A 1 84 ? -0.079 -3.874 -13.817 1.00 93.00 84 MET A N 1
ATOM 651 C CA . MET A 1 84 ? -0.561 -2.517 -13.558 1.00 93.00 84 MET A CA 1
ATOM 652 C C . MET A 1 84 ? -2.044 -2.528 -13.200 1.00 93.00 84 MET A C 1
ATOM 654 O O . MET A 1 84 ? -2.430 -1.921 -12.204 1.00 93.00 84 MET A O 1
ATOM 658 N N . LEU A 1 85 ? -2.858 -3.275 -13.952 1.00 94.25 85 LEU A N 1
ATOM 659 C CA . LEU A 1 85 ? -4.269 -3.482 -13.638 1.00 94.25 85 LEU A CA 1
ATOM 660 C C . LEU A 1 85 ? -4.441 -4.056 -12.227 1.00 94.25 85 LEU A C 1
ATOM 662 O O . LEU A 1 85 ? -5.206 -3.513 -11.436 1.00 94.25 85 LEU A O 1
ATOM 666 N N . LEU A 1 86 ? -3.694 -5.108 -11.887 1.00 95.19 86 LEU A N 1
ATOM 667 C CA . LEU A 1 86 ? -3.732 -5.727 -10.562 1.00 95.19 86 LEU A CA 1
ATOM 668 C C . LEU A 1 86 ? -3.318 -4.764 -9.446 1.00 95.19 86 LEU A C 1
ATOM 670 O O . LEU A 1 86 ? -3.964 -4.736 -8.402 1.00 95.19 86 LEU A O 1
ATOM 674 N N . PHE A 1 87 ? -2.289 -3.943 -9.670 1.00 95.56 87 PHE A N 1
ATOM 675 C CA . PHE A 1 87 ? -1.898 -2.908 -8.717 1.00 95.56 87 PHE A CA 1
ATOM 676 C C . PHE A 1 87 ? -3.043 -1.915 -8.459 1.00 95.56 87 PHE A C 1
ATOM 678 O O . PHE A 1 87 ? -3.368 -1.641 -7.306 1.00 95.56 87 PHE A O 1
ATOM 685 N N . PHE A 1 88 ? -3.713 -1.425 -9.507 1.00 95.56 88 PHE A N 1
ATOM 686 C CA . PHE A 1 88 ? -4.867 -0.535 -9.339 1.00 95.56 88 PHE A CA 1
ATOM 687 C C . PHE A 1 88 ? -6.071 -1.229 -8.697 1.00 95.56 88 PHE A C 1
ATOM 689 O O . PHE A 1 88 ? -6.784 -0.604 -7.915 1.00 95.56 88 PHE A O 1
ATOM 696 N N . VAL A 1 89 ? -6.287 -2.517 -8.973 1.00 93.69 89 VAL A N 1
ATOM 697 C CA . VAL A 1 89 ? -7.311 -3.312 -8.284 1.00 93.69 89 VAL A CA 1
ATOM 698 C C . VAL A 1 89 ? -7.031 -3.354 -6.782 1.00 93.69 89 VAL A C 1
ATOM 700 O O . VAL A 1 89 ? -7.947 -3.084 -6.013 1.00 93.69 89 VAL A O 1
ATOM 703 N N . VAL A 1 90 ? -5.788 -3.594 -6.351 1.00 94.06 90 VAL A N 1
ATOM 704 C CA . VAL A 1 90 ? -5.412 -3.549 -4.921 1.00 94.06 90 VAL A CA 1
ATOM 705 C C . VAL A 1 90 ? -5.726 -2.182 -4.310 1.00 94.06 90 VAL A C 1
ATOM 707 O O . VAL A 1 90 ? -6.396 -2.117 -3.285 1.00 94.06 90 VAL A O 1
ATOM 710 N N . VAL A 1 91 ? -5.330 -1.091 -4.976 1.00 95.50 91 VAL A N 1
ATOM 711 C CA . VAL A 1 91 ? -5.619 0.284 -4.521 1.00 95.50 91 VAL A CA 1
ATOM 712 C C . VAL A 1 91 ? -7.124 0.522 -4.347 1.00 95.50 91 VAL A C 1
ATOM 714 O O . VAL A 1 91 ? -7.549 1.173 -3.396 1.00 95.50 91 VAL A O 1
ATOM 717 N N . LEU A 1 92 ? -7.946 0.034 -5.278 1.00 95.88 92 LEU A N 1
ATOM 718 C CA . LEU A 1 92 ? -9.396 0.226 -5.230 1.00 95.88 92 LEU A CA 1
ATOM 719 C C . LEU A 1 92 ? -10.056 -0.628 -4.148 1.00 95.88 92 LEU A C 1
ATOM 721 O O . LEU A 1 92 ? -10.956 -0.145 -3.456 1.00 95.88 92 LEU A O 1
ATOM 725 N N . LEU A 1 93 ? -9.622 -1.879 -3.993 1.00 93.31 93 LEU A N 1
ATOM 726 C CA . LEU A 1 93 ? -10.143 -2.778 -2.966 1.00 93.31 93 LEU A CA 1
ATOM 727 C C . LEU A 1 93 ? -9.843 -2.243 -1.562 1.00 93.31 93 LEU A C 1
ATOM 729 O O . LEU A 1 93 ? -10.743 -2.277 -0.713 1.00 93.31 93 LEU A O 1
ATOM 733 N N . SER A 1 94 ? -8.677 -1.619 -1.367 1.00 94.94 94 SER A N 1
ATOM 734 C CA . SER A 1 94 ? -8.245 -1.141 -0.051 1.00 94.94 94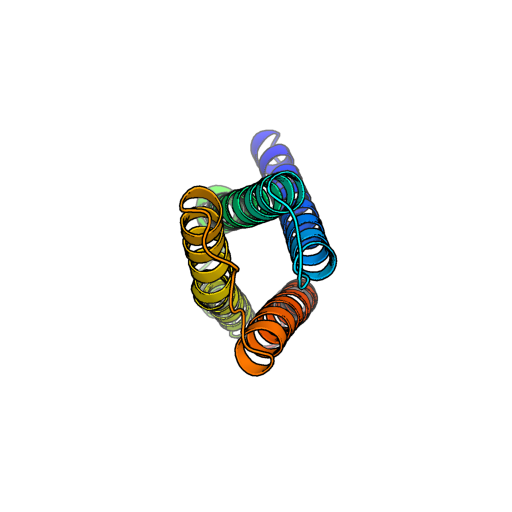 SER A CA 1
ATOM 735 C C . SER A 1 94 ? -9.075 0.037 0.461 1.00 94.94 94 SER A C 1
ATOM 737 O O . SER A 1 94 ? -9.163 0.267 1.666 1.00 94.94 94 SER A O 1
ATOM 739 N N . LEU A 1 95 ? -9.783 0.754 -0.421 1.00 95.31 95 LEU A N 1
ATOM 740 C CA . LEU A 1 95 ? -10.682 1.843 -0.019 1.00 95.31 95 LEU A CA 1
ATOM 741 C C . LEU A 1 95 ? -11.809 1.358 0.908 1.00 95.31 95 LEU A C 1
ATOM 743 O O . LEU A 1 95 ? -12.260 2.095 1.797 1.00 95.31 95 LEU A O 1
ATOM 747 N N . TYR A 1 96 ? -12.288 0.122 0.725 1.00 95.31 96 TYR A N 1
ATOM 748 C CA . TYR A 1 96 ? -13.372 -0.412 1.547 1.00 95.31 96 TYR A CA 1
ATOM 749 C C . TYR A 1 96 ? -12.927 -0.722 2.993 1.00 95.31 96 TYR A C 1
ATOM 751 O O . TYR A 1 96 ? -13.584 -0.202 3.912 1.00 95.31 96 TYR A O 1
ATOM 759 N N . PRO A 1 97 ? -11.842 -1.491 3.242 1.00 94.06 97 PRO A N 1
ATOM 760 C CA . PRO A 1 97 ? -11.246 -1.649 4.570 1.00 94.06 97 PRO A CA 1
ATOM 761 C C . PRO A 1 97 ? -10.931 -0.312 5.243 1.00 94.06 97 PRO A C 1
ATOM 763 O O . PRO A 1 97 ? -11.483 -0.052 6.318 1.00 94.06 97 PRO A O 1
ATOM 766 N N . SER A 1 98 ? -10.198 0.590 4.576 1.00 95.69 98 SER A N 1
ATOM 767 C CA . SER A 1 98 ? -9.818 1.889 5.151 1.00 95.69 98 SER A CA 1
ATOM 768 C C . SER A 1 98 ? -11.049 2.675 5.600 1.00 95.69 98 SER A C 1
ATOM 770 O O . SER A 1 98 ? -11.171 3.077 6.762 1.00 95.69 98 SER A O 1
ATOM 772 N N . SER A 1 99 ? -12.056 2.816 4.727 1.00 94.12 99 SER A N 1
ATOM 773 C CA . SER A 1 99 ? -13.292 3.524 5.086 1.00 94.12 99 SER A CA 1
ATOM 774 C C . SER A 1 99 ? -14.013 2.882 6.282 1.00 94.12 99 SER A C 1
ATOM 776 O O . SER A 1 99 ? -14.613 3.585 7.101 1.00 94.12 99 SER A O 1
ATOM 778 N N . THR A 1 100 ? -13.935 1.555 6.421 1.00 92.38 100 THR A N 1
ATOM 779 C CA . THR A 1 100 ? -14.497 0.817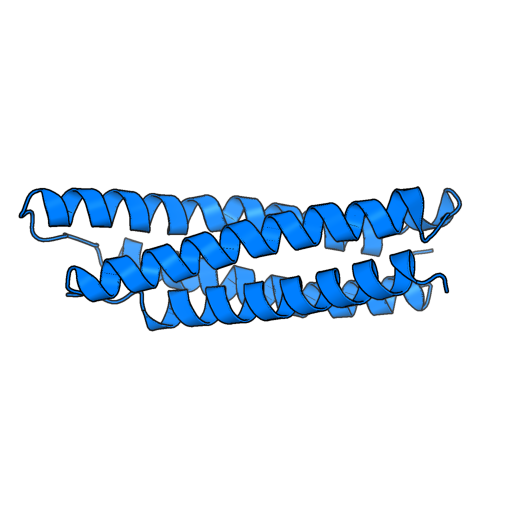 7.558 1.00 92.38 100 THR A CA 1
ATOM 780 C C . THR A 1 100 ? -13.749 1.132 8.846 1.00 92.38 100 THR A C 1
ATOM 782 O O . THR A 1 100 ? -14.398 1.452 9.845 1.00 92.38 100 THR A O 1
ATOM 785 N N . PHE A 1 101 ? -12.417 1.134 8.825 1.00 92.75 101 PHE A N 1
ATOM 786 C CA . PHE A 1 101 ? -11.587 1.450 9.990 1.00 92.75 101 PHE A CA 1
ATOM 787 C C . PHE A 1 101 ? -11.822 2.884 10.481 1.00 92.75 101 PHE A C 1
ATOM 789 O O . PHE A 1 101 ? -12.028 3.115 11.678 1.00 92.75 101 PHE A O 1
ATOM 796 N N . TYR A 1 102 ? -11.912 3.852 9.563 1.00 91.00 102 TYR A N 1
ATOM 797 C CA . TYR A 1 102 ? -12.212 5.247 9.904 1.00 91.00 102 TYR A CA 1
ATOM 798 C C . TYR A 1 102 ? -13.616 5.434 10.495 1.00 91.00 102 TYR A C 1
ATOM 800 O O . TYR A 1 102 ? -13.770 6.111 11.521 1.00 91.00 102 TYR A O 1
ATOM 808 N N . ARG A 1 103 ? -14.649 4.822 9.892 1.00 88.50 103 ARG A N 1
ATOM 809 C CA . ARG A 1 103 ? -16.018 4.837 10.451 1.00 88.50 103 ARG A CA 1
ATOM 810 C C . ARG A 1 103 ? -16.039 4.251 11.857 1.00 88.50 103 ARG A C 1
ATOM 812 O O . ARG A 1 103 ? -16.710 4.780 12.744 1.00 88.50 103 ARG A O 1
ATOM 819 N N . TRP A 1 104 ? -15.279 3.184 12.061 1.00 85.19 104 TRP A N 1
ATOM 820 C CA . TRP A 1 104 ? -15.224 2.468 13.321 1.00 85.19 104 TRP A CA 1
ATOM 821 C C . TRP A 1 104 ? -14.559 3.283 14.437 1.00 85.19 104 TRP A C 1
ATOM 823 O O . TRP A 1 104 ? -15.141 3.448 15.511 1.00 85.19 104 TRP A O 1
ATOM 833 N N . ARG A 1 105 ? -13.425 3.932 14.143 1.00 88.50 105 ARG A N 1
ATOM 834 C CA . ARG A 1 105 ? -12.791 4.913 15.040 1.00 88.50 105 ARG A CA 1
ATOM 835 C C . ARG A 1 105 ? -13.765 6.010 15.471 1.00 88.50 105 ARG A C 1
ATOM 837 O O . ARG A 1 105 ? -13.798 6.389 16.641 1.00 88.50 105 ARG A O 1
ATOM 844 N N . ARG A 1 106 ? -14.563 6.532 14.531 1.00 87.19 106 ARG A N 1
ATOM 845 C CA . ARG A 1 106 ? -15.562 7.573 14.820 1.00 87.19 106 ARG A CA 1
ATOM 846 C C . ARG A 1 106 ? -16.662 7.061 15.752 1.00 87.19 106 ARG A C 1
ATOM 848 O O . ARG A 1 106 ? -17.060 7.798 16.647 1.00 87.19 106 ARG A O 1
ATOM 855 N N . ALA A 1 107 ? -17.131 5.827 15.566 1.00 85.25 107 ALA A N 1
ATOM 856 C CA . ALA A 1 107 ? -18.148 5.220 16.426 1.00 85.25 107 ALA A CA 1
ATOM 857 C C . ALA A 1 107 ? -17.651 5.035 17.870 1.00 85.25 107 ALA A C 1
ATOM 859 O O . ALA A 1 107 ? -18.348 5.429 18.804 1.00 85.25 107 ALA A O 1
ATOM 860 N N . LEU A 1 108 ? -16.424 4.534 18.050 1.00 83.75 108 LEU A N 1
ATOM 861 C CA . LEU A 1 108 ? -15.832 4.352 19.380 1.00 83.75 108 LEU A CA 1
ATOM 862 C C . LEU A 1 108 ? -15.616 5.674 20.115 1.00 83.75 108 LEU A C 1
ATOM 864 O O . LEU A 1 108 ? -15.963 5.785 21.286 1.00 83.75 108 LEU A O 1
ATOM 868 N N . LYS A 1 109 ? -15.145 6.714 19.415 1.00 85.19 109 LYS A N 1
ATOM 869 C CA . LYS A 1 109 ? -15.033 8.066 19.989 1.00 85.19 109 LYS A CA 1
ATOM 870 C C . LYS A 1 109 ? -16.373 8.653 20.443 1.00 85.19 109 LYS A C 1
ATOM 872 O O . LYS A 1 109 ? -16.387 9.555 21.268 1.00 85.19 109 LYS A O 1
ATOM 877 N N . GLN A 1 110 ? -17.488 8.172 19.894 1.00 86.06 110 GLN A N 1
ATOM 878 C CA . GLN A 1 110 ? -18.839 8.582 20.285 1.00 86.06 110 GLN A CA 1
ATOM 879 C C . GLN A 1 110 ? -19.423 7.710 21.410 1.00 86.06 110 GLN A C 1
ATOM 881 O O . GLN A 1 110 ? -20.611 7.828 21.696 1.00 86.06 110 GLN A O 1
ATOM 886 N N . GLY A 1 111 ? -18.640 6.798 22.000 1.00 79.94 111 GLY A N 1
ATOM 887 C CA . GLY A 1 111 ? -19.115 5.857 23.018 1.00 79.94 111 GLY A CA 1
ATOM 888 C C . GLY A 1 111 ? -20.118 4.828 22.488 1.00 79.94 111 GLY A C 1
ATOM 889 O O . GLY A 1 111 ? -20.791 4.162 23.271 1.00 79.94 111 GLY A O 1
ATOM 890 N N . LYS A 1 112 ? -20.255 4.693 21.161 1.00 76.56 112 LYS A N 1
ATOM 891 C CA . LYS A 1 112 ? -21.202 3.751 20.561 1.00 76.56 112 LYS A CA 1
ATOM 892 C C . LYS A 1 112 ? -20.570 2.362 20.506 1.00 76.56 112 LYS A C 1
ATOM 894 O O . LYS A 1 112 ? -19.465 2.235 19.967 1.00 76.56 112 LYS A O 1
ATOM 899 N N . PRO A 1 113 ? -21.266 1.308 20.971 1.00 66.50 113 PRO A N 1
ATOM 900 C CA . PRO A 1 113 ? -20.817 -0.053 20.734 1.00 66.50 113 PRO A CA 1
ATOM 901 C C . PRO A 1 113 ? -20.761 -0.267 19.225 1.00 66.50 113 PRO A C 1
ATOM 903 O O . PRO A 1 113 ? -21.735 -0.044 18.501 1.00 66.50 113 PRO A O 1
ATOM 906 N N . SER A 1 114 ? -19.594 -0.646 18.718 1.00 63.19 114 SER A N 1
ATOM 907 C CA . SER A 1 114 ? -19.468 -0.864 17.292 1.00 63.19 114 SER A CA 1
ATOM 908 C C . SER A 1 114 ? -20.179 -2.141 16.881 1.00 63.19 114 SER A C 1
ATOM 910 O O . SER A 1 114 ? -19.731 -3.251 17.176 1.00 63.19 114 SER A O 1
ATOM 912 N N . MET A 1 115 ? -21.265 -1.993 16.144 1.00 64.38 115 MET A N 1
ATOM 913 C CA . MET A 1 115 ? -21.985 -3.123 15.580 1.00 64.38 115 MET A CA 1
ATOM 914 C C . MET A 1 115 ? -21.374 -3.486 14.223 1.00 64.38 115 MET A C 1
ATOM 916 O O . MET A 1 115 ? -21.985 -3.271 13.181 1.00 64.38 115 MET A O 1
ATOM 920 N N . ILE A 1 116 ? -20.136 -4.002 14.215 1.00 73.31 116 ILE A N 1
ATOM 921 C CA . ILE A 1 116 ? -19.604 -4.641 13.003 1.00 73.31 116 ILE A CA 1
ATOM 922 C C . ILE A 1 116 ? -20.360 -5.960 12.830 1.00 73.31 116 ILE A C 1
ATOM 924 O O . ILE A 1 116 ? -20.167 -6.916 13.589 1.00 73.31 116 ILE A O 1
ATOM 928 N N . SER A 1 117 ? -21.231 -6.012 11.823 1.00 81.44 117 SER A N 1
ATOM 929 C CA . SER A 1 117 ? -21.934 -7.247 11.466 1.00 81.44 117 SER A CA 1
ATOM 930 C C . SER A 1 117 ? -20.942 -8.3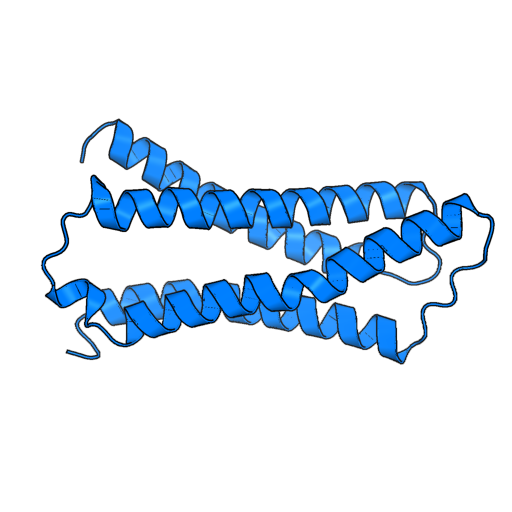56 11.096 1.00 81.44 117 SER A C 1
ATOM 932 O O . SER A 1 117 ? -19.830 -8.094 10.636 1.00 81.44 117 SER A O 1
ATOM 934 N N . TYR A 1 118 ? -21.341 -9.622 11.258 1.00 82.19 118 TYR A N 1
ATOM 935 C CA . TYR A 1 118 ? -20.520 -10.763 10.816 1.00 82.19 118 TYR A CA 1
ATOM 936 C C . TYR A 1 118 ? -20.130 -10.644 9.346 1.00 82.19 118 TYR A C 1
ATOM 938 O O . TYR A 1 118 ? -18.961 -10.763 8.999 1.00 82.19 118 TYR A O 1
ATOM 946 N N . ARG A 1 119 ? -21.101 -10.276 8.508 1.00 86.06 119 ARG A N 1
ATOM 947 C CA . ARG A 1 119 ? -20.901 -10.095 7.075 1.00 86.06 119 ARG A CA 1
ATOM 948 C C . ARG A 1 119 ? -19.854 -9.025 6.756 1.00 86.06 119 ARG A C 1
ATOM 950 O O . ARG A 1 119 ? -19.003 -9.265 5.907 1.00 86.06 119 ARG A O 1
ATOM 957 N N . GLN A 1 120 ? -19.888 -7.873 7.430 1.00 88.06 120 GLN A N 1
ATOM 958 C CA . GLN A 1 120 ? -18.885 -6.817 7.230 1.00 88.06 120 GLN A CA 1
ATOM 959 C C . GLN A 1 120 ? -17.495 -7.261 7.680 1.00 88.06 120 GLN A C 1
ATOM 961 O O . GLN A 1 120 ? -16.534 -7.029 6.954 1.00 88.06 120 GLN A O 1
ATOM 966 N N . HIS A 1 121 ? -17.392 -7.928 8.837 1.00 89.62 121 HIS A N 1
ATOM 967 C CA . HIS A 1 121 ? -16.107 -8.433 9.325 1.00 89.62 121 HIS A CA 1
ATOM 968 C C . HIS A 1 121 ? -15.487 -9.415 8.326 1.00 89.62 121 HIS A C 1
ATOM 970 O O . HIS A 1 121 ? -14.361 -9.209 7.877 1.00 89.62 121 HIS A O 1
ATOM 976 N N . SER A 1 122 ? -16.261 -10.413 7.889 1.00 91.38 122 SER A N 1
ATOM 977 C CA . SER A 1 122 ? -15.808 -11.381 6.890 1.00 91.38 122 SER A CA 1
ATOM 978 C C . SER A 1 122 ? -15.450 -10.724 5.557 1.00 91.38 122 SER A C 1
ATOM 980 O O . SER A 1 122 ? -14.463 -11.118 4.948 1.00 91.38 122 SER A O 1
ATOM 982 N N . SER A 1 123 ? -16.210 -9.717 5.111 1.00 93.38 123 SER A N 1
ATOM 983 C CA . SER A 1 123 ? -15.939 -9.023 3.841 1.00 93.38 123 SER A CA 1
ATOM 984 C C . SER A 1 123 ? -14.594 -8.296 3.869 1.00 93.38 123 SER A C 1
ATOM 986 O O . SER A 1 123 ? -13.810 -8.445 2.939 1.00 93.38 123 SER A O 1
ATOM 988 N N . VAL A 1 124 ? -14.294 -7.564 4.948 1.00 94.25 124 VAL A N 1
ATOM 989 C CA . VAL A 1 124 ? -13.002 -6.873 5.103 1.00 94.25 124 VAL A CA 1
ATOM 990 C C . VAL A 1 124 ? -11.844 -7.872 5.130 1.00 94.25 124 VAL A C 1
ATOM 992 O O . VAL A 1 124 ? -10.868 -7.687 4.415 1.00 94.25 124 VAL A O 1
ATOM 995 N N . ILE A 1 125 ? -11.964 -8.966 5.890 1.00 94.44 125 ILE A N 1
ATOM 996 C CA . ILE A 1 125 ? -10.908 -9.989 5.951 1.00 94.44 125 ILE A CA 1
ATOM 997 C C . ILE A 1 125 ? -10.679 -10.647 4.585 1.00 94.44 125 ILE A C 1
ATOM 999 O O . ILE A 1 125 ? -9.535 -10.892 4.206 1.00 94.44 125 ILE A O 1
ATOM 1003 N N . TRP A 1 126 ? -11.741 -10.932 3.829 1.00 95.69 126 TRP A N 1
ATOM 1004 C CA . TRP A 1 126 ? -11.606 -11.488 2.482 1.00 95.69 126 TRP A CA 1
ATOM 1005 C C . TRP A 1 126 ? -10.974 -10.509 1.495 1.00 95.69 126 TRP A C 1
ATOM 1007 O O . TRP A 1 126 ? -10.175 -10.944 0.671 1.00 95.69 126 TRP A O 1
ATOM 1017 N N . LEU A 1 127 ? -11.277 -9.214 1.605 1.00 96.44 127 LEU A N 1
ATOM 1018 C CA . LEU A 1 127 ? -10.641 -8.176 0.792 1.00 96.44 127 LEU A CA 1
ATOM 1019 C C . LEU A 1 127 ? -9.137 -8.093 1.065 1.00 96.44 127 LEU A C 1
ATOM 1021 O O . LEU A 1 127 ? -8.359 -8.216 0.126 1.00 96.44 127 LEU A O 1
ATOM 1025 N N . ILE A 1 128 ? -8.726 -8.041 2.336 1.00 95.44 128 ILE A N 1
ATOM 1026 C CA . ILE A 1 128 ? -7.300 -8.027 2.712 1.00 95.44 128 ILE A CA 1
ATOM 1027 C C . ILE A 1 128 ? -6.584 -9.295 2.210 1.00 95.44 128 ILE A C 1
ATOM 1029 O O . ILE A 1 128 ? -5.460 -9.244 1.713 1.00 95.44 128 ILE A O 1
ATOM 1033 N N . ARG A 1 129 ? -7.234 -10.465 2.290 1.00 95.38 129 ARG A N 1
ATOM 1034 C CA . ARG A 1 129 ? -6.681 -11.723 1.750 1.00 95.38 129 ARG A CA 1
ATOM 1035 C C . ARG A 1 129 ? -6.533 -11.696 0.233 1.00 95.38 129 ARG A C 1
ATOM 1037 O O . ARG A 1 129 ? -5.561 -12.239 -0.285 1.00 95.38 129 ARG A O 1
ATOM 1044 N N . LEU A 1 130 ? -7.492 -11.100 -0.470 1.00 96.00 130 LEU A N 1
ATOM 1045 C CA . LEU A 1 130 ? -7.440 -10.940 -1.918 1.00 96.00 130 LEU A CA 1
ATOM 1046 C C . LEU A 1 130 ? -6.297 -9.991 -2.302 1.00 96.00 130 LEU A C 1
ATOM 1048 O O . LEU A 1 130 ? -5.513 -10.330 -3.183 1.00 96.00 130 LEU A O 1
ATOM 1052 N N . GLU A 1 131 ? -6.135 -8.873 -1.594 1.00 95.81 131 GLU A N 1
ATOM 1053 C CA . GLU A 1 131 ? -5.019 -7.937 -1.780 1.00 95.81 131 GLU A CA 1
ATOM 1054 C C . GLU A 1 131 ? -3.662 -8.612 -1.561 1.00 95.81 131 GLU A C 1
ATOM 1056 O O . GLU A 1 131 ? -2.780 -8.492 -2.409 1.00 95.81 131 GLU A O 1
ATOM 1061 N N . LEU A 1 132 ? -3.514 -9.402 -0.490 1.00 94.31 132 LEU A N 1
ATOM 1062 C CA . LEU A 1 132 ? -2.320 -10.222 -0.254 1.00 94.31 132 LEU A CA 1
ATOM 1063 C C . LEU A 1 132 ? -2.073 -11.215 -1.397 1.00 94.31 132 LEU A C 1
ATOM 1065 O O . LEU A 1 132 ? -0.946 -11.335 -1.877 1.00 94.31 132 LEU A O 1
ATOM 1069 N N . GLY A 1 133 ? -3.117 -11.911 -1.854 1.00 94.88 133 GLY A N 1
ATOM 1070 C CA . GLY A 1 133 ? -3.026 -12.839 -2.981 1.00 94.88 133 GLY A CA 1
ATOM 1071 C C . GLY A 1 133 ? -2.550 -12.146 -4.258 1.00 94.88 133 GLY A C 1
ATOM 1072 O O . GLY A 1 133 ? -1.630 -12.625 -4.917 1.00 94.88 133 GLY A O 1
ATOM 1073 N N . VAL A 1 134 ? -3.112 -10.979 -4.575 1.00 93.81 134 VAL A N 1
ATOM 1074 C CA . VAL A 1 134 ? -2.716 -10.181 -5.743 1.00 93.81 134 VAL A CA 1
ATOM 1075 C C . VAL A 1 134 ? -1.291 -9.650 -5.603 1.00 93.81 134 VAL A C 1
ATOM 1077 O O . VAL A 1 134 ? -0.517 -9.736 -6.558 1.00 93.81 134 VAL A O 1
ATOM 1080 N N . LEU A 1 135 ? -0.903 -9.170 -4.420 1.00 92.62 135 LEU A N 1
ATOM 1081 C CA . LEU A 1 135 ? 0.454 -8.697 -4.149 1.00 92.62 135 LEU A CA 1
ATOM 1082 C C . LEU A 1 135 ? 1.501 -9.794 -4.400 1.00 92.62 135 LEU A C 1
ATOM 1084 O O . LEU A 1 135 ? 2.561 -9.508 -4.955 1.00 92.62 135 LEU A O 1
ATOM 1088 N N . LEU A 1 136 ? 1.191 -11.048 -4.055 1.00 91.19 136 LEU A N 1
ATOM 1089 C CA . LEU A 1 136 ? 2.059 -12.205 -4.306 1.00 91.19 136 LEU A CA 1
ATOM 1090 C C . LEU A 1 136 ? 2.107 -12.625 -5.785 1.00 91.19 136 LEU A C 1
ATOM 1092 O O . LEU A 1 136 ? 3.115 -13.178 -6.227 1.00 91.19 136 LEU A O 1
ATOM 1096 N N . LEU A 1 137 ? 1.059 -12.341 -6.563 1.00 92.75 137 LEU A N 1
ATOM 1097 C CA . LEU A 1 137 ? 1.022 -12.623 -8.003 1.00 92.75 137 LEU A CA 1
ATOM 1098 C C . LEU A 1 137 ? 1.853 -11.625 -8.822 1.00 92.75 137 LEU A C 1
ATOM 1100 O O . LEU A 1 137 ? 2.443 -12.005 -9.835 1.00 92.75 137 LEU A O 1
ATOM 1104 N N . ILE A 1 138 ? 1.940 -10.361 -8.395 1.00 91.12 138 ILE A N 1
ATOM 1105 C CA . ILE A 1 138 ? 2.645 -9.303 -9.140 1.00 91.12 138 ILE A CA 1
ATOM 1106 C C . ILE A 1 138 ? 4.109 -9.678 -9.473 1.00 91.12 138 ILE A C 1
ATOM 1108 O O . ILE A 1 138 ? 4.490 -9.538 -10.639 1.00 91.12 138 ILE A O 1
ATOM 1112 N N . PRO A 1 139 ? 4.940 -10.197 -8.542 1.00 88.38 139 PRO A N 1
ATOM 1113 C CA . PRO A 1 139 ? 6.300 -10.641 -8.856 1.00 88.38 139 PRO A CA 1
ATOM 1114 C C . PRO A 1 139 ? 6.373 -11.724 -9.941 1.00 88.38 139 PRO A C 1
ATOM 1116 O O . PRO A 1 139 ? 7.286 -11.682 -10.764 1.00 88.38 139 PRO A O 1
ATOM 1119 N N . MET A 1 140 ? 5.409 -12.651 -9.987 1.00 90.38 140 MET A N 1
ATOM 1120 C CA . MET A 1 140 ? 5.353 -13.687 -11.028 1.00 90.38 140 MET A CA 1
ATOM 1121 C C . MET A 1 140 ? 5.067 -13.086 -12.407 1.00 90.38 140 MET A C 1
ATOM 1123 O O . MET A 1 140 ? 5.685 -13.466 -13.397 1.00 90.38 140 MET A O 1
ATOM 1127 N N . LEU A 1 141 ? 4.180 -12.091 -12.488 1.00 88.19 141 LEU A N 1
ATOM 1128 C CA . LEU A 1 141 ? 3.925 -11.381 -13.746 1.00 88.19 141 LEU A CA 1
ATOM 1129 C C . LEU A 1 141 ? 5.159 -10.612 -14.225 1.00 88.19 141 LEU A C 1
ATOM 1131 O O . LEU A 1 141 ? 5.432 -10.547 -15.422 1.00 88.19 141 LEU A O 1
ATOM 1135 N N . VAL A 1 142 ? 5.938 -10.057 -13.292 1.00 86.12 142 VAL A N 1
ATOM 1136 C CA . VAL A 1 142 ? 7.196 -9.371 -13.616 1.00 86.12 142 VAL A CA 1
ATOM 1137 C C . VAL A 1 142 ? 8.223 -10.341 -14.200 1.00 86.12 142 VAL A C 1
ATOM 1139 O O . VAL A 1 142 ? 8.903 -9.977 -15.161 1.00 86.12 142 VAL A O 1
ATOM 1142 N N . THR A 1 143 ? 8.359 -11.550 -13.651 1.00 86.75 143 THR A N 1
ATOM 1143 C CA . THR A 1 143 ? 9.302 -12.544 -14.185 1.00 86.75 143 THR A CA 1
ATOM 1144 C C . THR A 1 143 ? 8.849 -13.090 -15.537 1.00 86.75 143 THR A C 1
ATOM 1146 O O .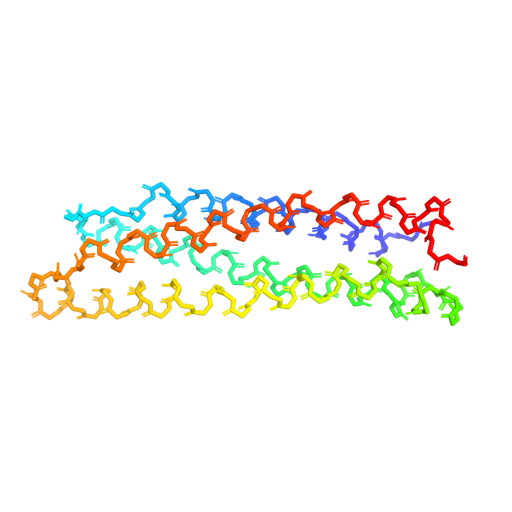 THR A 1 143 ? 9.687 -13.205 -16.427 1.00 86.75 143 THR A O 1
ATOM 1149 N N . LEU A 1 144 ? 7.547 -13.325 -15.738 1.00 87.06 144 LEU A N 1
ATOM 1150 C CA . LEU A 1 144 ? 6.990 -13.733 -17.035 1.00 87.06 144 LEU A CA 1
ATOM 1151 C C . LEU A 1 144 ? 7.224 -12.677 -18.125 1.00 87.06 144 LEU A C 1
ATOM 1153 O O . LEU A 1 144 ? 7.730 -13.012 -19.195 1.00 87.06 144 LEU A O 1
ATOM 1157 N N . ALA A 1 145 ? 6.954 -11.401 -17.824 1.00 83.50 145 ALA A N 1
ATOM 1158 C CA . ALA A 1 145 ? 7.219 -10.293 -18.745 1.00 83.50 145 ALA A CA 1
ATOM 1159 C C . ALA A 1 145 ? 8.708 -10.211 -19.129 1.00 83.50 145 ALA A C 1
ATOM 1161 O O . ALA A 1 145 ? 9.056 -10.006 -20.288 1.00 83.50 145 ALA A O 1
ATOM 1162 N N . ARG A 1 146 ? 9.609 -10.397 -18.152 1.00 81.06 146 ARG A N 1
ATOM 1163 C CA . ARG A 1 146 ? 11.066 -10.364 -18.374 1.00 81.06 146 ARG A CA 1
ATOM 1164 C C . ARG A 1 146 ? 11.595 -11.574 -19.137 1.00 81.06 146 ARG A C 1
ATOM 1166 O O . ARG A 1 146 ? 12.592 -11.441 -19.835 1.00 81.06 146 ARG A O 1
ATOM 1173 N N . ALA A 1 147 ? 10.947 -12.728 -19.004 1.00 83.44 147 ALA A N 1
ATOM 1174 C CA . ALA A 1 147 ? 11.279 -13.933 -19.757 1.00 83.44 147 ALA A CA 1
ATOM 1175 C C . ALA A 1 147 ? 10.810 -13.872 -21.224 1.00 83.44 147 ALA A C 1
ATOM 1177 O O . ALA A 1 147 ? 11.117 -14.776 -21.994 1.00 83.44 147 ALA A O 1
ATOM 1178 N N . GLY A 1 148 ? 10.091 -12.813 -21.618 1.00 75.69 148 GLY A N 1
ATOM 1179 C CA . GLY A 1 148 ? 9.631 -12.602 -22.990 1.00 75.69 148 GLY A CA 1
ATOM 1180 C C . GLY A 1 148 ? 8.306 -13.284 -23.324 1.00 75.69 148 GLY A C 1
ATOM 1181 O O . GLY A 1 148 ? 7.931 -13.330 -24.492 1.00 75.69 148 GLY A O 1
ATOM 1182 N N . PHE A 1 149 ? 7.577 -13.797 -22.328 1.00 76.38 149 PHE A N 1
ATOM 1183 C CA . PHE A 1 149 ? 6.212 -14.265 -22.555 1.00 76.38 149 PHE A CA 1
ATOM 1184 C C . PHE A 1 149 ? 5.292 -13.077 -22.869 1.00 76.38 149 PHE A C 1
ATOM 1186 O O . PHE A 1 149 ? 5.412 -12.006 -22.266 1.00 76.38 149 PHE A O 1
ATOM 1193 N N . GLY A 1 150 ? 4.337 -13.287 -23.780 1.00 69.56 150 GLY A N 1
ATOM 1194 C CA . GLY A 1 150 ? 3.357 -12.268 -24.174 1.00 69.56 150 GLY A CA 1
ATOM 1195 C C . GLY A 1 150 ? 3.839 -11.294 -25.252 1.00 69.56 150 GLY A C 1
ATOM 1196 O O . GLY A 1 150 ? 3.189 -10.275 -25.448 1.00 69.56 150 GLY A O 1
ATOM 1197 N N . ASN A 1 151 ? 4.954 -11.603 -25.918 1.00 63.69 151 ASN A N 1
ATOM 1198 C CA . ASN A 1 151 ? 5.444 -10.898 -27.103 1.00 63.69 151 ASN A CA 1
ATOM 1199 C C . ASN A 1 151 ? 5.006 -11.603 -28.390 1.00 63.69 151 ASN A C 1
ATOM 1201 O O . ASN A 1 151 ? 4.843 -12.845 -28.342 1.00 63.69 151 ASN A O 1
#

Nearest PDB structures (foldseek):
  8ugj-assembly1_4C  TM=5.649E-01  e=2.406E-01  Sus scrofa
  6y07-assembly1_A  TM=5.141E-01  e=1.306E-01  synthetic construct
  8pw5-assembly1_c  TM=4.743E-01  e=2.065E-01  Mus musculus
  8ugl-assembly1_4C  TM=4.923E-01  e=2.532E-01  Sus scrofa
  8ucj-assembly1_c  TM=5.430E-01  e=7.767E-01  Komagataella pastoris